Protein AF-A0A371G938-F1 (afdb_monomer)

Foldseek 3Di:
DVVVVVVVVVVVVVVVVVVVVVVVVVVVVVVVVVVVVVVVVCVVVQQDWDWDWDWDCDPVVNDIDIDTDGTWGWDDADPQQWTWTADPVPRDIDIDHGD

Structure (mmCIF, N/CA/C/O backbone):
data_AF-A0A371G938-F1
#
_entry.id   AF-A0A371G938-F1
#
loop_
_atom_site.group_PDB
_atom_site.id
_atom_site.type_symbol
_atom_site.label_atom_id
_atom_site.label_alt_id
_atom_site.label_comp_id
_atom_site.label_asym_id
_atom_site.label_entity_id
_atom_site.label_seq_id
_atom_site.pdbx_PDB_ins_code
_atom_site.Cartn_x
_atom_site.Cartn_y
_atom_site.Cartn_z
_atom_site.occupancy
_atom_site.B_iso_or_equiv
_atom_site.auth_seq_id
_atom_site.auth_comp_id
_atom_site.auth_asym_id
_atom_site.auth_atom_id
_atom_site.pdbx_PDB_model_num
ATOM 1 N N . MET A 1 1 ? 32.815 3.744 -50.415 1.00 61.53 1 MET A N 1
ATOM 2 C CA . MET A 1 1 ? 33.470 4.072 -49.126 1.00 61.53 1 MET A CA 1
ATOM 3 C C . MET A 1 1 ? 32.571 4.869 -48.169 1.00 61.53 1 MET A C 1
ATOM 5 O O . MET A 1 1 ? 32.437 4.443 -47.034 1.00 61.53 1 MET A O 1
ATOM 9 N N . VAL A 1 2 ? 31.885 5.945 -48.590 1.00 66.56 2 VAL A N 1
ATOM 10 C CA . VAL A 1 2 ? 31.009 6.762 -47.702 1.00 66.56 2 VAL A CA 1
ATOM 11 C C . VAL A 1 2 ? 29.762 6.010 -47.189 1.00 66.56 2 VAL A C 1
ATOM 13 O O . VAL A 1 2 ? 29.388 6.138 -46.025 1.00 66.56 2 VAL A O 1
ATOM 16 N N . TYR A 1 3 ? 29.148 5.167 -48.025 1.00 68.50 3 TYR A N 1
ATOM 17 C CA . TYR A 1 3 ? 27.940 4.409 -47.663 1.00 68.50 3 TYR A CA 1
ATOM 18 C C . TYR A 1 3 ? 28.160 3.365 -46.553 1.00 68.50 3 TYR A C 1
ATOM 20 O O . TYR A 1 3 ? 27.272 3.154 -45.726 1.00 68.50 3 TYR A O 1
ATOM 28 N N . ASP A 1 4 ? 29.345 2.751 -46.480 1.00 80.12 4 ASP A N 1
ATOM 29 C CA . ASP A 1 4 ? 29.678 1.793 -45.415 1.00 80.12 4 ASP A CA 1
ATOM 30 C C . ASP A 1 4 ? 29.889 2.474 -44.061 1.00 80.12 4 ASP A C 1
ATOM 32 O O . ASP A 1 4 ? 29.534 1.911 -43.024 1.00 80.12 4 ASP A O 1
ATOM 36 N N . GLN A 1 5 ? 30.414 3.700 -44.061 1.00 86.88 5 GLN A N 1
ATOM 37 C CA . GLN A 1 5 ? 30.594 4.487 -42.844 1.00 86.88 5 GLN A CA 1
ATOM 38 C C . GLN A 1 5 ? 29.238 4.888 -42.242 1.00 86.88 5 GLN A C 1
ATOM 40 O O . GLN A 1 5 ? 28.972 4.602 -41.074 1.00 86.88 5 GLN A O 1
ATOM 45 N N . ALA A 1 6 ? 28.327 5.414 -43.069 1.00 86.44 6 ALA A N 1
ATOM 46 C CA . ALA A 1 6 ? 26.967 5.757 -42.646 1.00 86.44 6 ALA A CA 1
ATOM 47 C C . ALA A 1 6 ? 26.182 4.534 -42.124 1.00 86.44 6 ALA A C 1
ATOM 49 O O . ALA A 1 6 ? 25.392 4.636 -41.181 1.00 86.44 6 ALA A O 1
ATOM 50 N N . ARG A 1 7 ? 26.413 3.344 -42.700 1.00 88.81 7 ARG A N 1
ATOM 51 C CA . ARG A 1 7 ? 25.806 2.086 -42.235 1.00 88.81 7 ARG A CA 1
ATOM 52 C C . ARG A 1 7 ? 26.303 1.681 -40.845 1.00 88.81 7 ARG A C 1
ATOM 54 O O . ARG A 1 7 ? 25.497 1.260 -40.012 1.00 88.81 7 ARG A O 1
ATOM 61 N N . LYS A 1 8 ? 27.609 1.809 -40.586 1.00 91.88 8 LYS A N 1
ATOM 62 C CA . LYS A 1 8 ? 28.213 1.510 -39.277 1.00 91.88 8 LYS A CA 1
ATOM 63 C C . LYS A 1 8 ? 27.725 2.474 -38.196 1.00 91.88 8 LYS A C 1
ATOM 65 O O . LYS A 1 8 ? 27.374 2.026 -37.107 1.00 91.88 8 LYS A O 1
ATOM 70 N N . GLU A 1 9 ? 27.622 3.762 -38.512 1.00 91.88 9 GLU A N 1
ATOM 71 C CA . GLU A 1 9 ? 27.110 4.780 -37.585 1.00 91.88 9 GLU A CA 1
ATOM 72 C C . GLU A 1 9 ? 25.648 4.536 -37.204 1.00 91.88 9 GLU A C 1
ATOM 74 O O . GLU A 1 9 ? 25.321 4.537 -36.016 1.00 91.88 9 GLU A O 1
ATOM 79 N N . ARG A 1 10 ? 24.781 4.211 -38.175 1.00 92.19 10 ARG A N 1
ATOM 80 C CA . ARG A 1 10 ? 23.388 3.820 -37.892 1.00 92.19 10 ARG A CA 1
ATOM 81 C C . ARG A 1 10 ? 23.309 2.593 -36.985 1.00 92.19 10 ARG A C 1
ATOM 83 O O . ARG A 1 10 ? 22.524 2.582 -36.042 1.00 92.19 10 ARG A O 1
ATOM 90 N N . LYS A 1 11 ? 24.141 1.574 -37.226 1.00 94.00 11 LYS A N 1
ATOM 91 C CA . LYS A 1 11 ? 24.187 0.373 -36.375 1.00 94.00 11 LYS A CA 1
ATOM 92 C C . LYS A 1 11 ? 24.604 0.712 -34.939 1.00 94.00 11 LYS A C 1
ATOM 94 O O . LYS A 1 11 ? 24.005 0.206 -33.994 1.00 94.00 11 LYS A O 1
ATOM 99 N N . LEU A 1 12 ? 25.585 1.598 -34.770 1.00 95.12 12 LEU A N 1
ATOM 100 C CA . LEU A 1 12 ? 26.025 2.062 -33.454 1.00 95.12 12 LEU A CA 1
ATOM 101 C C . LEU A 1 12 ? 24.927 2.852 -32.726 1.00 95.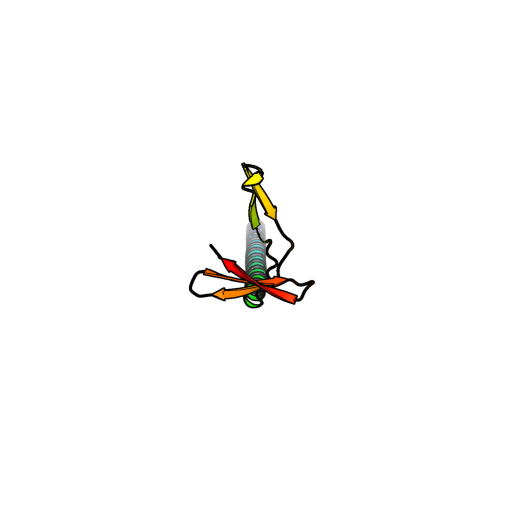12 12 LEU A C 1
ATOM 103 O O . LEU A 1 12 ? 24.716 2.657 -31.531 1.00 95.12 12 LEU A O 1
ATOM 107 N N . GLN A 1 13 ? 24.212 3.726 -33.436 1.00 95.06 13 GLN A N 1
ATOM 108 C CA . GLN A 1 13 ? 23.086 4.477 -32.875 1.00 95.06 13 GLN A CA 1
ATOM 109 C C . GLN A 1 13 ? 21.958 3.550 -32.407 1.00 95.06 13 GLN A C 1
ATOM 111 O O . GLN A 1 13 ? 21.439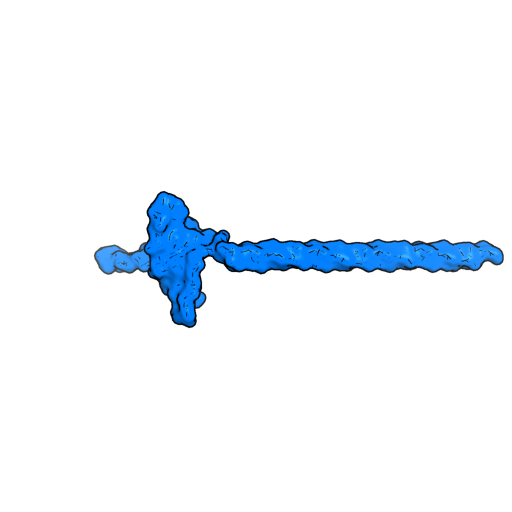 3.737 -31.309 1.00 95.06 13 GLN A O 1
ATOM 116 N N . LEU A 1 14 ? 21.622 2.521 -33.193 1.00 96.06 14 LEU A N 1
ATOM 117 C CA . LEU A 1 14 ? 20.612 1.529 -32.816 1.00 96.06 14 LEU A CA 1
ATOM 118 C C . LEU A 1 14 ? 20.998 0.774 -31.540 1.00 96.06 14 LEU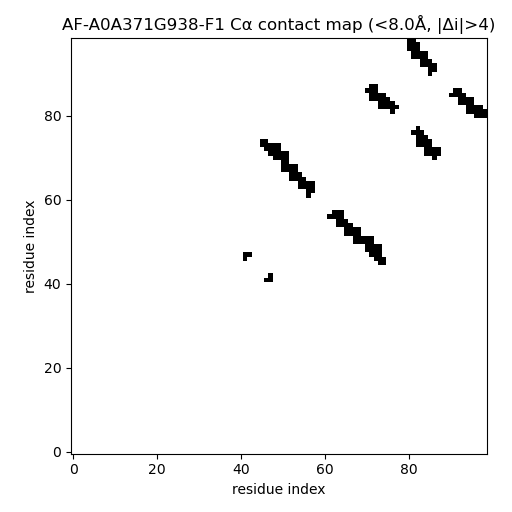 A C 1
ATOM 120 O O . LEU A 1 14 ? 20.177 0.670 -30.632 1.00 96.06 14 LEU A O 1
ATOM 124 N N . HIS A 1 15 ? 22.254 0.331 -31.423 1.00 96.44 15 HIS A N 1
ATOM 125 C CA . HIS A 1 15 ? 22.732 -0.318 -30.199 1.00 96.44 15 HIS A CA 1
ATOM 126 C C . HIS A 1 15 ? 22.649 0.605 -28.977 1.00 96.44 15 HIS A C 1
ATOM 128 O O . HIS A 1 15 ? 22.173 0.183 -27.925 1.00 96.44 15 HIS A O 1
ATOM 134 N N . LYS A 1 16 ? 23.018 1.885 -29.119 1.00 95.69 16 LYS A N 1
ATOM 135 C CA . LYS A 1 16 ? 22.873 2.866 -28.030 1.00 95.69 16 LYS A CA 1
ATOM 136 C C . LYS A 1 16 ? 21.415 3.022 -27.587 1.00 95.69 16 LYS A C 1
ATOM 138 O O . LYS A 1 16 ? 21.144 3.089 -26.390 1.00 95.69 16 LYS A O 1
ATOM 143 N N . LEU A 1 17 ? 20.466 3.067 -28.525 1.00 96.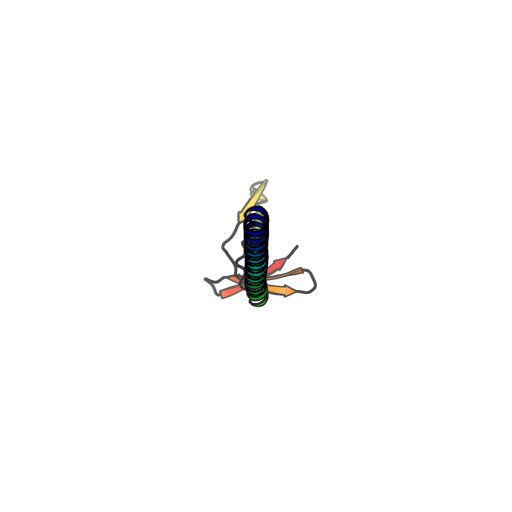94 17 LEU A N 1
ATOM 144 C CA . LEU A 1 17 ? 19.036 3.151 -28.199 1.00 96.94 17 LEU A CA 1
ATOM 145 C C . LEU A 1 17 ? 18.540 1.898 -27.467 1.00 96.94 17 LEU A C 1
ATOM 147 O O . LEU A 1 17 ? 17.770 2.001 -26.510 1.00 96.94 17 LEU A O 1
ATOM 151 N N . GLU A 1 18 ? 18.998 0.722 -27.888 1.00 96.44 18 GLU A N 1
ATOM 152 C CA . GLU A 1 18 ? 18.644 -0.548 -27.259 1.00 96.44 18 GLU A CA 1
ATOM 153 C C . GLU A 1 18 ? 19.178 -0.646 -25.822 1.00 96.44 18 GLU A C 1
ATOM 155 O O . GLU A 1 18 ? 18.439 -1.023 -24.908 1.00 96.44 18 GLU A O 1
ATOM 160 N N . GLU A 1 19 ? 20.414 -0.199 -25.587 1.00 96.62 19 GLU A N 1
ATOM 161 C CA . GLU A 1 19 ? 20.994 -0.103 -24.244 1.00 96.62 19 GLU A CA 1
ATOM 162 C C . GLU A 1 19 ? 20.207 0.851 -23.339 1.00 96.62 19 GLU A C 1
ATOM 164 O O . GLU A 1 19 ? 19.894 0.505 -22.195 1.00 96.62 19 GLU A O 1
ATOM 169 N N . LEU A 1 20 ? 19.839 2.034 -23.846 1.00 96.94 20 LEU A N 1
ATOM 170 C CA . LEU A 1 20 ? 19.024 2.999 -23.103 1.00 96.94 20 LEU A CA 1
ATOM 171 C C . LEU A 1 20 ? 17.663 2.405 -22.727 1.00 96.94 20 LEU A C 1
ATOM 173 O O . LEU A 1 20 ? 17.230 2.526 -21.576 1.00 96.94 20 LEU A O 1
ATOM 177 N N . ARG A 1 21 ? 17.017 1.705 -23.666 1.00 97.25 21 ARG A N 1
ATOM 178 C CA . ARG A 1 21 ? 15.739 1.024 -23.433 1.00 97.25 21 ARG A CA 1
ATOM 179 C C . ARG A 1 21 ? 15.873 -0.063 -22.367 1.00 97.25 21 ARG A C 1
ATOM 181 O O . ARG A 1 21 ? 15.068 -0.113 -21.434 1.00 97.25 21 ARG A O 1
ATOM 188 N N . LEU A 1 22 ? 16.902 -0.905 -22.461 1.00 97.56 22 LEU A N 1
ATOM 189 C CA . LEU A 1 22 ? 17.145 -1.968 -21.487 1.00 97.56 22 LEU A CA 1
ATOM 190 C C . LEU A 1 22 ? 17.427 -1.395 -20.093 1.00 97.56 22 LEU A C 1
ATOM 192 O O . LEU A 1 22 ? 16.905 -1.902 -19.095 1.00 97.56 22 LEU A O 1
ATOM 196 N N . LYS A 1 23 ? 18.210 -0.313 -20.018 1.00 97.62 23 LYS A N 1
ATOM 197 C CA . LYS A 1 23 ? 18.500 0.398 -18.769 1.00 97.62 23 LYS A CA 1
ATOM 198 C C . LYS A 1 23 ? 17.227 0.972 -18.147 1.00 97.62 23 LYS A C 1
ATOM 200 O O . LYS A 1 23 ? 17.006 0.783 -16.952 1.00 97.62 23 LYS A O 1
ATOM 205 N N . ALA A 1 24 ? 16.361 1.597 -18.945 1.00 97.75 24 ALA A N 1
ATOM 206 C CA . ALA A 1 24 ? 15.080 2.125 -18.477 1.00 97.75 24 ALA A CA 1
ATOM 207 C C . ALA A 1 24 ? 14.175 1.021 -17.902 1.00 97.75 24 ALA A C 1
ATOM 209 O O . ALA A 1 24 ? 13.650 1.170 -16.796 1.00 97.75 24 ALA A O 1
ATOM 210 N N . TYR A 1 25 ? 14.045 -0.121 -18.588 1.00 97.38 25 TYR A N 1
ATOM 211 C CA . TYR A 1 25 ? 13.249 -1.242 -18.077 1.00 97.38 25 TYR A CA 1
ATOM 212 C C . TYR A 1 25 ? 13.829 -1.854 -16.802 1.00 97.38 25 TYR A C 1
ATOM 214 O O . TYR A 1 25 ? 13.074 -2.124 -15.866 1.00 97.38 25 TYR A O 1
ATOM 222 N N . LYS A 1 26 ? 15.155 -2.039 -16.728 1.00 97.62 26 LYS A N 1
ATOM 223 C CA . LYS A 1 26 ? 15.821 -2.509 -15.503 1.00 97.62 26 LYS A CA 1
ATOM 224 C C . LYS A 1 26 ? 15.549 -1.557 -14.339 1.00 97.62 26 LYS A C 1
ATOM 226 O O . LYS A 1 26 ? 15.105 -2.008 -13.287 1.00 97.62 26 LYS A O 1
ATOM 231 N N . ASN A 1 27 ? 15.716 -0.251 -14.547 1.00 96.75 27 ASN A N 1
ATOM 232 C CA . ASN A 1 27 ? 15.450 0.761 -13.524 1.00 96.75 27 ASN A CA 1
ATOM 233 C C . ASN A 1 27 ? 13.983 0.749 -13.068 1.00 96.75 27 ASN A C 1
ATOM 235 O O . ASN A 1 27 ? 13.717 0.747 -11.868 1.00 96.75 27 ASN A O 1
ATOM 239 N N . SER A 1 28 ? 13.033 0.667 -14.006 1.00 97.31 28 SER A N 1
ATOM 240 C CA . SER A 1 28 ? 11.603 0.568 -13.689 1.00 97.31 28 SER A CA 1
ATOM 241 C C . SER A 1 28 ? 11.283 -0.688 -12.872 1.00 97.31 28 SER A C 1
ATOM 243 O O . SER A 1 28 ? 10.570 -0.614 -11.872 1.00 97.31 28 SER A O 1
ATOM 245 N N . ARG A 1 29 ? 11.852 -1.841 -13.249 1.00 97.62 29 ARG A N 1
ATOM 246 C CA . ARG A 1 29 ? 11.669 -3.104 -12.522 1.00 97.62 29 ARG A CA 1
ATOM 247 C C . ARG A 1 29 ? 12.220 -3.019 -11.099 1.00 97.62 29 ARG A C 1
ATOM 249 O O . ARG A 1 29 ? 11.529 -3.430 -10.170 1.00 97.62 29 ARG A O 1
ATOM 256 N N . ILE A 1 30 ? 13.414 -2.449 -10.924 1.00 97.50 30 ILE A N 1
ATOM 257 C CA . ILE A 1 30 ? 14.026 -2.246 -9.603 1.00 97.50 30 ILE A CA 1
ATOM 258 C C . ILE A 1 30 ? 13.155 -1.322 -8.748 1.00 97.50 30 ILE A C 1
ATOM 260 O O . ILE A 1 30 ? 12.899 -1.630 -7.587 1.00 97.50 30 ILE A O 1
ATOM 264 N N . TYR A 1 31 ? 12.666 -0.215 -9.312 1.00 97.25 31 TYR A N 1
ATOM 265 C CA . TYR A 1 31 ? 11.785 0.705 -8.596 1.00 97.25 31 TYR A CA 1
ATOM 266 C C . TYR A 1 31 ? 10.505 0.007 -8.122 1.00 97.25 31 TYR A C 1
ATOM 268 O O . TYR A 1 31 ? 10.188 0.046 -6.934 1.00 97.25 31 TYR A O 1
ATOM 276 N N . LYS A 1 32 ? 9.817 -0.711 -9.020 1.00 97.31 32 LYS A N 1
ATOM 277 C CA . LYS A 1 32 ? 8.604 -1.470 -8.678 1.00 97.31 32 LYS A CA 1
ATOM 278 C C . LYS A 1 32 ? 8.865 -2.504 -7.586 1.00 97.31 32 LYS A C 1
ATOM 280 O O . LYS A 1 32 ? 8.059 -2.641 -6.673 1.00 97.31 32 LYS A O 1
ATOM 285 N N . GLN A 1 33 ? 9.997 -3.202 -7.654 1.00 97.50 33 GLN A N 1
ATOM 286 C CA . GLN A 1 33 ? 10.376 -4.179 -6.638 1.00 97.50 33 GLN A CA 1
ATOM 287 C C . GLN A 1 33 ? 10.615 -3.522 -5.273 1.00 97.50 33 GLN A C 1
ATOM 289 O O . GLN A 1 33 ? 10.122 -4.036 -4.274 1.00 97.50 33 GLN A O 1
ATOM 294 N N . LYS A 1 34 ? 11.307 -2.376 -5.223 1.00 96.75 34 LYS A N 1
ATOM 295 C CA . LYS A 1 34 ? 11.530 -1.626 -3.976 1.00 96.75 34 LYS A CA 1
ATOM 296 C C . LYS A 1 34 ? 10.225 -1.125 -3.361 1.00 96.75 34 LYS A C 1
ATOM 298 O O . LYS A 1 34 ? 10.028 -1.272 -2.160 1.00 96.75 34 LYS A O 1
ATOM 303 N N . VAL A 1 35 ? 9.327 -0.571 -4.177 1.00 95.50 35 VAL A N 1
ATOM 304 C CA . VAL A 1 35 ? 8.012 -0.103 -3.709 1.00 95.50 35 VAL A CA 1
ATOM 305 C C . VAL A 1 35 ? 7.182 -1.270 -3.182 1.00 95.50 35 VAL A C 1
ATOM 307 O O . VAL A 1 35 ? 6.599 -1.156 -2.109 1.00 95.50 35 VAL A O 1
ATOM 310 N N . LYS A 1 36 ? 7.185 -2.411 -3.884 1.00 95.25 36 LYS A N 1
ATOM 311 C CA . LYS A 1 36 ? 6.508 -3.622 -3.413 1.00 95.25 36 LYS A CA 1
ATOM 312 C C . LYS A 1 36 ? 7.071 -4.092 -2.071 1.00 95.25 36 LYS A C 1
ATOM 314 O O . LYS A 1 36 ? 6.304 -4.312 -1.150 1.00 95.25 36 LYS A O 1
ATOM 319 N N . GLN A 1 37 ? 8.396 -4.173 -1.936 1.00 93.94 37 GLN A N 1
ATOM 320 C CA . GLN A 1 37 ? 9.039 -4.554 -0.673 1.00 93.94 37 GLN A CA 1
ATOM 321 C C . GLN A 1 37 ? 8.678 -3.605 0.472 1.00 93.94 37 GLN A C 1
ATOM 323 O O . GLN A 1 37 ? 8.395 -4.062 1.572 1.00 93.94 37 GLN A O 1
ATOM 328 N N . PHE A 1 38 ? 8.660 -2.295 0.221 1.00 89.31 38 PHE A N 1
ATOM 329 C CA . PHE A 1 38 ? 8.243 -1.310 1.217 1.00 89.31 38 PHE A CA 1
ATOM 330 C C . PHE A 1 38 ? 6.776 -1.491 1.625 1.00 89.31 38 PHE A C 1
ATOM 332 O O . PHE A 1 38 ? 6.469 -1.475 2.813 1.00 89.31 38 PHE A O 1
ATOM 339 N N . HIS A 1 39 ? 5.883 -1.701 0.656 1.00 86.44 39 HIS A N 1
ATOM 340 C CA . HIS A 1 39 ? 4.464 -1.928 0.911 1.00 86.44 39 HIS A CA 1
ATOM 341 C C . HIS A 1 39 ? 4.217 -3.226 1.689 1.00 86.44 39 HIS A C 1
ATOM 343 O O . HIS A 1 39 ? 3.556 -3.197 2.724 1.00 86.44 39 HIS A O 1
ATOM 349 N N . ASP A 1 40 ? 4.813 -4.337 1.251 1.00 85.50 40 ASP A N 1
ATOM 350 C CA . ASP A 1 40 ? 4.716 -5.634 1.926 1.00 85.50 40 ASP A CA 1
ATOM 351 C C . ASP A 1 40 ? 5.279 -5.543 3.356 1.00 85.50 40 ASP A C 1
ATOM 353 O O . ASP A 1 40 ? 4.703 -6.089 4.294 1.00 85.50 40 ASP A O 1
ATOM 357 N N . HIS A 1 41 ? 6.362 -4.785 3.561 1.00 82.50 41 HIS A N 1
ATOM 358 C CA . HIS A 1 41 ? 6.920 -4.536 4.891 1.00 82.50 41 HIS A CA 1
ATOM 359 C C . HIS A 1 41 ? 5.990 -3.708 5.785 1.00 82.50 41 HIS A C 1
ATOM 361 O O . HIS A 1 41 ? 5.871 -4.000 6.972 1.00 82.50 41 HIS A O 1
ATOM 367 N N . GLN A 1 42 ? 5.294 -2.707 5.238 1.00 74.56 42 GLN A N 1
ATOM 368 C CA . GLN A 1 42 ? 4.261 -1.981 5.986 1.00 74.56 42 GLN A CA 1
ATOM 369 C C . GLN A 1 42 ? 3.064 -2.873 6.333 1.00 74.56 42 GLN A C 1
ATOM 371 O O . GLN A 1 42 ? 2.564 -2.794 7.454 1.00 74.56 42 GLN A O 1
ATOM 376 N N . ILE A 1 43 ? 2.657 -3.769 5.425 1.00 71.50 43 ILE A N 1
ATOM 377 C CA . ILE A 1 43 ? 1.629 -4.779 5.708 1.00 71.50 43 ILE A CA 1
ATOM 378 C C . ILE A 1 43 ? 2.063 -5.677 6.869 1.00 71.50 43 ILE A C 1
ATOM 380 O O . ILE A 1 43 ? 1.294 -5.882 7.808 1.00 71.50 43 ILE A O 1
ATOM 384 N N . LEU A 1 44 ? 3.305 -6.171 6.842 1.00 65.25 44 LEU A N 1
ATOM 385 C CA . LEU A 1 44 ? 3.853 -7.027 7.898 1.00 65.25 44 LEU A CA 1
ATOM 386 C C . LEU A 1 44 ? 3.966 -6.310 9.247 1.00 65.25 44 LEU A C 1
ATOM 388 O O . LEU A 1 44 ? 3.752 -6.936 10.284 1.00 65.25 44 LEU A O 1
ATOM 392 N N . ARG A 1 45 ? 4.259 -5.004 9.249 1.00 63.81 45 ARG A N 1
ATOM 393 C CA . ARG A 1 45 ? 4.269 -4.192 10.475 1.00 63.81 45 ARG A CA 1
ATOM 394 C C . ARG A 1 45 ? 2.877 -3.975 11.067 1.00 63.81 45 ARG A C 1
ATOM 396 O O . ARG A 1 45 ? 2.795 -3.632 12.239 1.00 63.81 45 ARG A O 1
ATOM 403 N N . LYS A 1 46 ? 1.801 -4.190 10.294 1.00 65.94 46 LYS A N 1
ATOM 404 C CA . LYS A 1 46 ? 0.403 -3.923 10.684 1.00 65.94 46 LYS A CA 1
ATOM 405 C C . LYS A 1 46 ? 0.160 -2.492 11.191 1.00 65.94 46 LYS A C 1
ATOM 407 O O . LYS A 1 46 ? -0.861 -2.228 11.811 1.00 65.94 46 LYS A O 1
ATOM 412 N N . GLU A 1 47 ? 1.044 -1.541 10.896 1.00 66.44 47 GLU A N 1
ATOM 413 C CA . GLU A 1 47 ? 0.947 -0.144 11.347 1.00 66.44 47 GLU A CA 1
ATOM 414 C C . GLU A 1 47 ? -0.040 0.659 10.478 1.00 66.44 47 GLU A C 1
ATOM 416 O O . GLU A 1 47 ? 0.267 1.737 9.968 1.00 66.44 47 GLU A O 1
ATOM 421 N N . PHE A 1 48 ? -1.243 0.123 10.269 1.00 74.38 48 PHE A N 1
ATOM 422 C CA . PHE A 1 48 ? -2.295 0.826 9.548 1.00 74.38 48 PHE A CA 1
ATOM 423 C C . PHE A 1 48 ? -3.095 1.683 10.512 1.00 74.38 48 PHE A C 1
ATOM 425 O O . PHE A 1 48 ? -3.638 1.186 11.500 1.00 74.38 48 PHE A O 1
ATOM 432 N N . LYS A 1 49 ? -3.199 2.970 10.182 1.00 81.94 49 LYS A N 1
ATOM 433 C CA . LYS A 1 49 ? -4.161 3.869 10.810 1.00 81.94 49 LYS A CA 1
ATOM 434 C C . LYS A 1 49 ? -5.492 3.745 10.079 1.00 81.94 49 LYS A C 1
ATOM 436 O O . LYS A 1 49 ? -5.562 4.007 8.880 1.00 81.94 49 LYS A O 1
ATOM 441 N N . VAL A 1 50 ? -6.532 3.338 10.795 1.00 82.50 50 VAL A N 1
ATOM 442 C CA . VAL A 1 50 ? -7.889 3.141 10.275 1.00 82.50 50 VAL A CA 1
ATOM 443 C C . VAL A 1 50 ? -8.867 4.050 11.010 1.00 82.50 50 VAL A C 1
ATOM 445 O O . VAL A 1 50 ? -8.721 4.286 12.205 1.00 82.50 50 VAL A O 1
ATOM 448 N N . LEU A 1 51 ? -9.862 4.579 10.301 1.00 86.94 51 LEU A N 1
ATOM 449 C CA . LEU A 1 51 ? -10.946 5.353 10.907 1.00 86.94 51 LEU A CA 1
ATOM 450 C C . LEU A 1 51 ? -12.100 4.410 11.238 1.00 86.94 51 LEU A C 1
ATOM 452 O O . LEU A 1 51 ? -12.503 3.606 10.396 1.00 86.94 51 LEU A O 1
ATOM 456 N N . LEU A 1 52 ? -12.649 4.520 12.446 1.00 85.19 52 LEU A N 1
ATOM 457 C CA . LEU A 1 52 ? -13.812 3.733 12.846 1.00 85.19 52 LEU A CA 1
ATOM 458 C C . LEU A 1 52 ? -15.097 4.456 12.439 1.00 85.19 52 LEU A C 1
ATOM 460 O O . LEU A 1 52 ? -15.312 5.613 12.799 1.00 85.19 52 LEU A O 1
ATOM 464 N N . PHE A 1 53 ? -15.971 3.769 11.708 1.00 86.19 53 PHE A N 1
ATOM 465 C CA . PHE A 1 53 ? -17.313 4.270 11.438 1.00 86.19 53 PHE A CA 1
ATOM 466 C C . PHE A 1 53 ? -18.236 3.937 12.610 1.00 86.19 53 PHE A C 1
ATOM 468 O O . PHE A 1 53 ? -18.528 2.770 12.865 1.00 86.19 53 PHE A O 1
ATOM 475 N N . ASN A 1 54 ? -18.720 4.961 13.309 1.00 84.25 54 ASN A N 1
ATOM 476 C CA . ASN A 1 54 ? -19.674 4.812 14.397 1.00 84.25 54 ASN A CA 1
ATOM 477 C C . ASN A 1 54 ? -21.059 5.309 13.961 1.00 84.25 54 ASN A C 1
ATOM 479 O O . ASN A 1 54 ? -21.271 6.503 13.728 1.00 84.25 54 ASN A O 1
ATOM 483 N N . SER A 1 55 ? -22.016 4.387 13.857 1.00 84.06 55 SER A N 1
ATOM 484 C CA . SER A 1 55 ? -23.422 4.696 13.606 1.00 84.06 55 SER A CA 1
ATOM 485 C C . SER A 1 55 ? -24.244 4.492 14.875 1.00 84.06 55 SER A C 1
ATOM 487 O O . SER A 1 55 ? -24.496 3.361 15.286 1.00 84.06 55 SER A O 1
ATOM 489 N N . ILE A 1 56 ? -24.713 5.589 15.469 1.00 81.62 56 ILE A N 1
ATOM 490 C CA . ILE A 1 56 ? -25.562 5.559 16.662 1.00 81.62 56 ILE A CA 1
ATOM 491 C C . ILE A 1 56 ? -27.002 5.854 16.250 1.00 81.62 56 ILE A C 1
ATOM 493 O O . ILE A 1 56 ? -27.304 6.934 15.731 1.00 81.62 56 ILE A O 1
ATOM 497 N N . LEU A 1 57 ? -27.910 4.914 16.515 1.00 83.56 57 LEU A N 1
ATOM 498 C CA . LEU A 1 57 ? -29.344 5.126 16.349 1.00 83.56 57 LEU A CA 1
ATOM 499 C C . LEU A 1 57 ? -29.907 5.819 17.594 1.00 83.56 57 LEU A C 1
ATOM 501 O O . LEU A 1 57 ? -29.907 5.258 18.688 1.00 83.56 57 LEU A O 1
ATOM 505 N N . LYS A 1 58 ? -30.414 7.044 17.434 1.00 83.12 58 LYS A N 1
ATOM 506 C CA . LYS A 1 58 ? -31.112 7.750 18.512 1.00 83.12 58 LYS A CA 1
ATOM 507 C C . LYS A 1 58 ? -32.614 7.523 18.368 1.00 83.12 58 LYS A C 1
ATOM 509 O O . LYS A 1 58 ? -33.266 8.245 17.617 1.00 83.12 58 LYS A O 1
ATOM 514 N N . PHE A 1 59 ? -33.159 6.560 19.115 1.00 76.25 59 PHE A N 1
ATOM 515 C CA . PHE A 1 59 ? -34.598 6.244 19.120 1.00 76.25 59 PHE A CA 1
ATOM 516 C C . PHE A 1 59 ? -35.471 7.463 19.435 1.00 76.25 59 PHE A C 1
ATOM 518 O O . PHE A 1 59 ? -36.480 7.685 18.778 1.00 76.25 59 PHE A O 1
ATOM 525 N N . ILE A 1 60 ? -35.024 8.308 20.367 1.00 77.25 60 ILE A N 1
ATOM 526 C CA . ILE A 1 60 ? -35.735 9.530 20.774 1.00 77.25 60 ILE A CA 1
ATOM 527 C C . ILE A 1 60 ? -35.809 10.560 19.631 1.00 77.25 60 ILE A C 1
ATOM 529 O O . ILE A 1 60 ? -36.749 11.340 19.563 1.00 77.25 60 ILE A O 1
ATOM 533 N N . ALA A 1 61 ? -34.834 10.564 18.717 1.00 72.69 61 ALA A N 1
ATOM 534 C CA . ALA A 1 61 ? -34.747 11.538 17.629 1.00 72.69 61 ALA A CA 1
ATOM 535 C C . ALA A 1 61 ? -35.194 10.981 16.265 1.00 72.69 61 ALA A C 1
ATOM 537 O O . ALA A 1 61 ? -35.092 11.703 15.276 1.00 72.69 61 ALA A O 1
ATOM 538 N N . VAL A 1 62 ? -35.601 9.703 16.192 1.00 83.44 62 VAL A N 1
ATOM 539 C CA . VAL A 1 62 ? -35.879 8.957 14.942 1.00 83.44 62 VAL A CA 1
ATOM 540 C C . VAL A 1 62 ? -34.801 9.219 13.873 1.00 83.44 62 VAL A C 1
ATOM 542 O O . VAL A 1 62 ? -35.072 9.372 12.686 1.00 83.44 62 VAL A O 1
ATOM 545 N N . LYS A 1 63 ? -33.540 9.350 14.300 1.00 85.50 63 LYS A N 1
ATOM 546 C CA . LYS A 1 63 ? -32.442 9.763 13.424 1.00 85.50 63 LYS A CA 1
ATOM 547 C C . LYS A 1 63 ? -31.213 8.914 13.678 1.00 85.50 63 LYS A C 1
ATOM 549 O O . LYS A 1 63 ? -30.783 8.726 14.818 1.00 85.50 63 LYS A O 1
ATOM 554 N N . LEU A 1 64 ? -30.628 8.444 12.584 1.00 86.62 64 LEU A N 1
ATOM 555 C CA . LEU A 1 64 ? -29.314 7.829 12.589 1.00 86.62 64 LEU A CA 1
ATOM 556 C C . LEU A 1 64 ? -28.250 8.932 12.616 1.00 86.62 64 LEU A C 1
ATOM 558 O O . LEU A 1 64 ? -28.258 9.846 11.788 1.00 86.62 64 LEU A O 1
ATOM 562 N N . CYS A 1 65 ? -27.334 8.859 13.575 1.00 82.62 65 CYS A N 1
ATOM 563 C CA . CYS A 1 65 ? -26.160 9.718 13.627 1.00 82.62 65 CYS A CA 1
ATOM 564 C C . CYS A 1 65 ? -24.926 8.887 13.280 1.00 82.62 65 CYS A C 1
ATOM 566 O O . CYS A 1 65 ? -24.446 8.122 14.112 1.00 82.62 65 CYS A O 1
ATOM 568 N N . SER A 1 66 ? -24.410 9.055 12.065 1.00 88.31 66 SER A N 1
ATOM 569 C CA . SER A 1 66 ? -23.141 8.472 11.628 1.00 88.31 66 SER A CA 1
ATOM 570 C C . SER A 1 66 ? -21.988 9.450 11.834 1.00 88.31 66 SER A C 1
ATOM 572 O O . SER A 1 66 ? -22.103 10.626 11.473 1.00 88.31 66 SER A O 1
ATOM 574 N N . ARG A 1 67 ? -20.874 8.972 12.388 1.00 86.56 67 ARG A N 1
ATOM 575 C CA . ARG A 1 67 ? -19.631 9.731 12.559 1.00 86.56 67 ARG A CA 1
ATOM 576 C C . ARG A 1 67 ? -18.436 8.842 12.239 1.00 86.56 67 ARG A C 1
ATOM 578 O O . ARG A 1 67 ? -18.444 7.660 12.557 1.00 86.56 67 ARG A O 1
ATOM 585 N N . TRP A 1 68 ? -17.414 9.432 11.633 1.00 88.12 68 TRP A N 1
ATOM 586 C CA . TRP A 1 68 ? -16.089 8.827 11.578 1.00 88.12 68 TRP A CA 1
ATOM 587 C C . TRP A 1 68 ? -15.333 9.259 12.826 1.00 88.12 68 TRP A C 1
ATOM 589 O O . TRP A 1 68 ? -15.249 10.453 13.116 1.00 88.12 68 TRP A O 1
ATOM 599 N N . GLU A 1 69 ? -14.858 8.287 13.589 1.00 84.19 69 GLU A N 1
ATOM 600 C CA . GLU A 1 69 ? -14.044 8.523 14.773 1.00 84.19 69 GLU A CA 1
ATOM 601 C C . GLU A 1 69 ? -12.560 8.577 14.413 1.00 84.19 69 GLU A C 1
ATOM 603 O O . GLU A 1 69 ? -12.168 8.348 13.268 1.00 84.19 69 GLU A O 1
ATOM 608 N N . ASN A 1 70 ? -11.752 8.940 15.407 1.00 83.12 70 ASN A N 1
ATOM 609 C CA . ASN A 1 70 ? -10.321 9.191 15.293 1.00 83.12 70 ASN A CA 1
ATOM 610 C C . ASN A 1 70 ? -9.543 8.040 14.617 1.00 83.12 70 ASN A C 1
ATOM 612 O O . ASN A 1 70 ? -10.040 6.920 14.510 1.00 83.12 70 ASN A O 1
ATOM 616 N N . PRO A 1 71 ? -8.300 8.286 14.168 1.00 85.94 71 PRO A N 1
ATOM 617 C CA . PRO A 1 71 ? -7.450 7.232 13.629 1.00 85.94 71 PRO A CA 1
ATOM 618 C C . PRO A 1 71 ? -7.041 6.246 14.731 1.00 85.94 71 PRO A C 1
ATOM 620 O O . PRO A 1 71 ? -6.462 6.647 15.738 1.00 85.94 71 PRO A O 1
ATOM 623 N N . PHE A 1 72 ? -7.286 4.959 14.505 1.00 87.00 72 PHE A N 1
ATOM 624 C CA . PHE A 1 72 ? -6.869 3.855 15.367 1.00 87.00 72 PHE A CA 1
ATOM 625 C C . PHE A 1 72 ? -5.800 3.010 14.680 1.00 87.00 72 PHE A C 1
ATOM 627 O O . PHE A 1 72 ? -5.798 2.875 13.459 1.00 87.00 72 PHE A O 1
ATOM 634 N N . VAL A 1 73 ? -4.913 2.400 15.458 1.00 87.06 73 VAL A N 1
ATOM 635 C CA . VAL A 1 73 ? -3.886 1.482 14.963 1.00 87.06 73 VAL A CA 1
ATOM 636 C C . VAL A 1 73 ? -4.434 0.064 14.919 1.00 87.06 73 VAL A C 1
ATOM 638 O O . VAL A 1 73 ? -4.952 -0.464 15.906 1.00 87.06 73 VAL A O 1
ATOM 641 N N . PHE A 1 74 ? -4.297 -0.568 13.763 1.00 82.81 74 PHE A N 1
ATOM 642 C CA . PHE A 1 74 ? -4.658 -1.959 13.558 1.00 82.81 74 PHE A CA 1
ATOM 643 C C . PHE A 1 74 ? -3.709 -2.898 14.328 1.00 82.81 74 PHE A C 1
ATOM 645 O O . PHE A 1 74 ? -2.497 -2.806 14.176 1.00 82.81 74 PHE A O 1
ATOM 652 N N . THR A 1 75 ? -4.231 -3.832 15.134 1.00 84.69 75 THR A N 1
ATOM 653 C CA . THR A 1 75 ? -3.389 -4.760 15.920 1.00 84.69 75 THR A CA 1
ATOM 6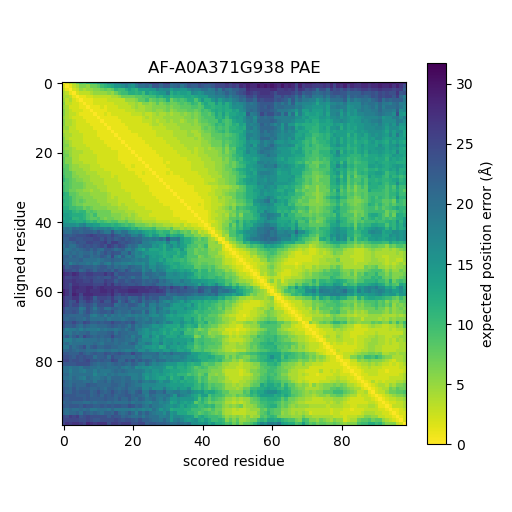54 C C . THR A 1 75 ? -3.510 -6.206 15.426 1.00 84.69 75 THR A C 1
ATOM 656 O O . THR A 1 75 ? -2.505 -6.815 15.048 1.00 84.69 75 THR A O 1
ATOM 659 N N . ASN A 1 76 ? -4.725 -6.766 15.353 1.00 83.25 76 ASN A N 1
ATOM 660 C CA . ASN A 1 76 ? -4.950 -8.162 14.951 1.00 83.25 76 ASN A CA 1
ATOM 661 C C . ASN A 1 76 ? -6.230 -8.360 14.127 1.00 83.25 76 ASN A C 1
ATOM 663 O O . ASN A 1 76 ? -7.218 -7.665 14.338 1.00 83.25 76 ASN A O 1
ATOM 667 N N . ILE A 1 77 ? -6.204 -9.338 13.210 1.00 82.19 77 ILE A N 1
ATOM 668 C CA . ILE A 1 77 ? -7.385 -9.877 12.511 1.00 82.19 77 ILE A CA 1
ATOM 669 C C . ILE A 1 77 ? -7.660 -11.259 13.106 1.00 82.19 77 ILE A C 1
ATOM 671 O O . ILE A 1 77 ? -6.745 -12.082 13.185 1.00 82.19 77 ILE A O 1
ATOM 675 N N . PHE A 1 78 ? -8.901 -11.526 13.493 1.00 84.75 78 PHE A N 1
ATOM 676 C CA . PHE A 1 78 ? -9.348 -12.843 13.933 1.00 84.75 78 PHE A CA 1
ATOM 677 C C . PHE A 1 78 ? -9.878 -13.671 12.748 1.00 84.75 78 PHE A C 1
ATOM 679 O O . PHE A 1 78 ? -10.363 -13.095 11.773 1.00 84.75 78 PHE A O 1
ATOM 686 N N . PRO A 1 79 ? -9.865 -15.019 12.825 1.00 82.56 79 PRO A N 1
ATOM 687 C CA . PRO A 1 79 ? -10.315 -15.899 11.736 1.00 82.56 79 PRO A CA 1
ATOM 688 C C . PRO A 1 79 ? -11.746 -15.630 11.240 1.00 82.56 79 PRO A C 1
ATOM 690 O O . PRO A 1 79 ? -12.067 -15.942 10.100 1.00 82.56 79 PRO A O 1
ATOM 693 N N . TYR A 1 80 ? -12.591 -15.031 12.085 1.00 84.94 80 TYR A N 1
ATOM 694 C CA . TYR A 1 80 ? -13.997 -14.718 11.806 1.00 84.94 80 TYR A CA 1
ATOM 695 C C . TYR A 1 80 ? -14.236 -13.255 11.399 1.00 84.94 80 TYR A C 1
ATOM 697 O O . TYR A 1 80 ? -15.346 -12.751 11.539 1.00 84.94 80 TYR A O 1
ATOM 705 N N . GLY A 1 81 ? -13.194 -12.544 10.964 1.00 82.81 81 GLY A N 1
ATOM 706 C CA . GLY A 1 81 ? -13.305 -11.171 10.466 1.00 82.81 81 GLY A CA 1
ATOM 707 C C . GLY A 1 81 ? -13.325 -10.094 11.549 1.00 82.81 81 GLY A C 1
ATOM 708 O O . GLY A 1 81 ? -13.163 -8.928 11.226 1.00 82.81 81 GLY A O 1
ATOM 709 N N . ALA A 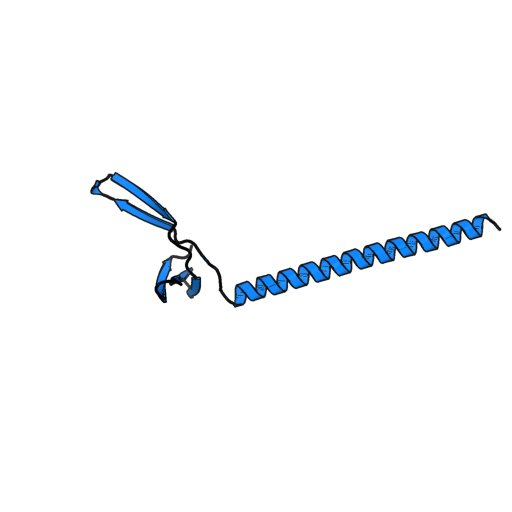1 82 ? -13.442 -10.431 12.837 1.00 87.69 82 ALA A N 1
ATOM 710 C CA . ALA A 1 82 ? -13.267 -9.437 13.896 1.00 87.69 82 ALA A CA 1
ATOM 711 C C . ALA A 1 82 ? -11.851 -8.833 13.861 1.00 87.69 82 ALA A C 1
ATOM 713 O O . ALA A 1 82 ? -10.868 -9.515 13.561 1.00 87.69 82 ALA A O 1
ATOM 714 N N . VAL A 1 83 ? -11.748 -7.553 14.195 1.00 87.94 83 VAL A N 1
ATOM 715 C CA . VAL A 1 83 ? -10.521 -6.761 14.142 1.00 87.94 83 VAL A CA 1
ATOM 716 C C . VAL A 1 83 ? -10.261 -6.127 15.501 1.00 87.94 83 VAL A C 1
A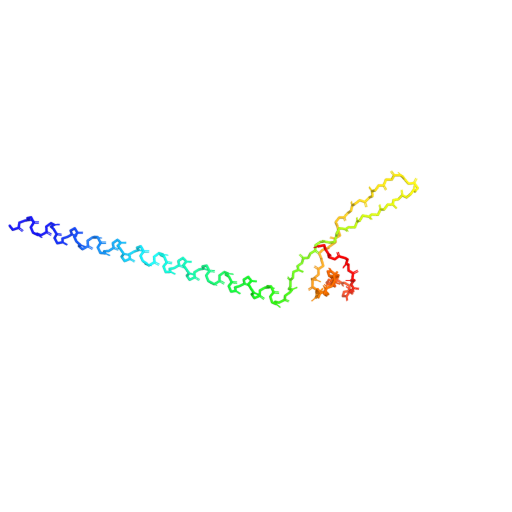TOM 718 O O . VAL A 1 83 ? -11.156 -5.553 16.110 1.00 87.94 83 VAL A O 1
ATOM 721 N N . GLU A 1 84 ? -9.018 -6.192 15.959 1.00 89.44 84 GLU A N 1
ATOM 722 C CA . GLU A 1 84 ? -8.533 -5.483 17.140 1.00 89.44 84 GLU A CA 1
ATOM 723 C C . GLU A 1 84 ? -7.892 -4.150 16.743 1.00 89.44 84 GLU A C 1
ATOM 725 O O . GLU A 1 84 ? -6.914 -4.111 15.988 1.00 89.44 84 GLU A O 1
ATOM 730 N N . LEU A 1 85 ? -8.428 -3.063 17.290 1.00 89.12 85 LEU A N 1
ATOM 731 C CA . LEU A 1 85 ? -7.955 -1.695 17.119 1.00 89.12 85 LEU A CA 1
ATOM 732 C C . LEU A 1 85 ? -7.389 -1.161 18.431 1.00 89.12 85 LEU A C 1
ATOM 734 O O . LEU A 1 85 ? -7.924 -1.437 19.501 1.00 89.12 85 LEU A O 1
ATOM 738 N N . ARG A 1 86 ? -6.338 -0.351 18.344 1.00 87.88 86 ARG A N 1
ATOM 739 C CA . ARG A 1 86 ? -5.726 0.345 19.475 1.00 87.88 86 ARG A CA 1
ATOM 740 C C . ARG A 1 86 ? -5.775 1.849 19.246 1.00 87.88 86 ARG A C 1
ATOM 742 O O . ARG A 1 86 ? -5.378 2.329 18.190 1.00 87.88 86 ARG A O 1
ATOM 749 N N . ASP A 1 87 ? -6.223 2.596 20.243 1.00 87.25 87 ASP A N 1
ATOM 750 C CA . ASP A 1 87 ? -6.101 4.054 20.250 1.00 87.25 87 ASP A CA 1
ATOM 751 C C . ASP A 1 87 ? -4.677 4.468 20.654 1.00 87.25 87 ASP A C 1
ATOM 753 O O . ASP A 1 87 ? -4.170 4.017 21.680 1.00 87.25 87 ASP A O 1
ATOM 757 N N . GLU A 1 88 ? -4.031 5.333 19.871 1.00 82.50 88 GLU A N 1
ATOM 758 C CA . GLU A 1 88 ? -2.697 5.867 20.188 1.00 82.50 88 GLU A CA 1
ATOM 759 C C . GLU A 1 88 ? -2.709 6.775 21.423 1.00 82.50 88 GLU A C 1
ATOM 761 O O . GLU A 1 88 ? -1.739 6.781 22.179 1.00 82.50 88 GLU A O 1
ATOM 766 N N . ALA A 1 89 ? -3.790 7.528 21.650 1.00 84.06 89 ALA A N 1
ATOM 767 C CA . ALA A 1 89 ? -3.839 8.519 22.723 1.00 84.06 89 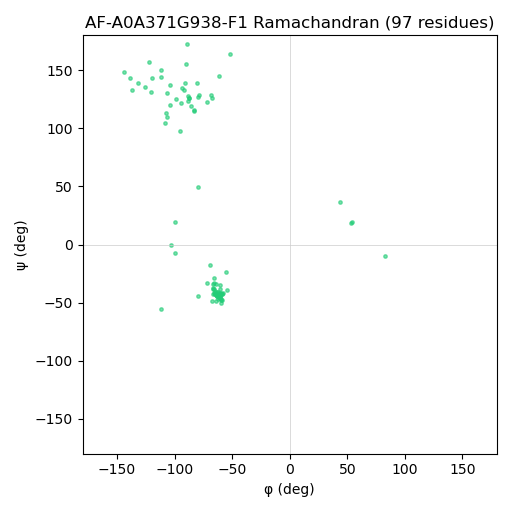ALA A CA 1
ATOM 768 C C . ALA A 1 89 ? -4.110 7.880 24.091 1.00 84.06 89 ALA A C 1
ATOM 770 O O . ALA A 1 89 ? -3.471 8.225 25.083 1.00 84.06 89 ALA A O 1
ATOM 771 N N . SER A 1 90 ? -5.063 6.946 24.149 1.00 83.88 90 SER A N 1
ATOM 772 C CA . SER A 1 90 ? -5.467 6.287 25.398 1.00 83.88 90 SER A CA 1
ATOM 773 C C . SER A 1 90 ? -4.853 4.899 25.601 1.00 83.88 90 SER A C 1
ATOM 775 O O . SER A 1 90 ? -5.041 4.303 26.662 1.00 83.88 90 SER A O 1
ATOM 777 N N . ASN A 1 91 ? -4.144 4.362 24.598 1.00 82.88 91 ASN A N 1
ATOM 778 C CA . ASN A 1 91 ? -3.635 2.984 24.553 1.00 82.88 91 ASN A CA 1
ATOM 779 C C . ASN A 1 91 ? -4.728 1.916 24.787 1.00 82.88 91 ASN A C 1
ATOM 781 O O . ASN A 1 91 ? -4.433 0.772 25.139 1.00 82.88 91 ASN A O 1
ATOM 785 N N . LYS A 1 92 ? -6.004 2.285 24.611 1.00 86.75 92 LYS A N 1
ATOM 786 C CA . LYS A 1 92 ? -7.152 1.401 24.802 1.00 86.75 92 LYS A CA 1
ATOM 787 C C . LYS A 1 92 ? -7.346 0.523 23.572 1.00 86.75 92 LYS A C 1
ATOM 789 O O . LYS A 1 92 ? -7.228 0.994 22.442 1.00 86.75 92 LYS A O 1
ATOM 794 N N . ILE A 1 93 ? -7.660 -0.747 23.809 1.00 88.69 93 ILE A N 1
ATOM 795 C CA 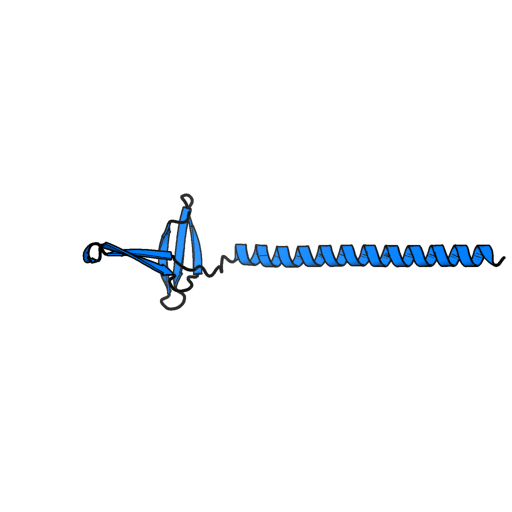. ILE A 1 93 ? -7.894 -1.744 22.764 1.00 88.69 93 ILE A CA 1
ATOM 796 C C . ILE A 1 93 ? -9.400 -1.989 22.639 1.00 88.69 93 ILE A C 1
ATOM 798 O O . ILE A 1 93 ? -10.107 -2.090 23.644 1.00 88.69 93 ILE A O 1
ATOM 802 N N . PHE A 1 94 ? -9.883 -2.075 21.405 1.00 86.94 94 PHE A N 1
ATOM 803 C CA . PHE A 1 94 ? -11.274 -2.327 21.057 1.00 86.94 94 PHE A CA 1
ATOM 804 C C . PHE A 1 94 ? -11.346 -3.433 20.011 1.00 86.94 94 PHE A C 1
ATOM 806 O O . PHE A 1 94 ? -10.567 -3.439 19.061 1.00 86.94 94 PHE A O 1
ATOM 813 N N . GLN A 1 95 ? -12.308 -4.338 20.156 1.00 89.31 95 GLN A N 1
ATOM 814 C CA . GLN A 1 95 ? -12.627 -5.315 19.125 1.00 89.31 95 GLN A CA 1
ATOM 815 C C . GLN A 1 95 ? -13.832 -4.813 18.330 1.00 89.31 95 GLN A C 1
ATOM 817 O O . GLN A 1 95 ? -14.870 -4.485 18.905 1.00 89.31 95 GLN A O 1
ATOM 822 N N . VAL A 1 96 ? -13.685 -4.729 17.014 1.00 86.62 96 VAL A N 1
ATOM 823 C CA . VAL A 1 96 ? -14.730 -4.294 16.086 1.00 86.62 96 VAL A CA 1
ATOM 824 C C . VAL A 1 96 ? -14.990 -5.384 15.059 1.00 86.62 96 VAL A C 1
ATOM 826 O O . VAL A 1 96 ? -14.139 -6.235 14.799 1.00 86.62 96 VAL A O 1
ATOM 829 N N . ASN A 1 97 ? -16.172 -5.366 14.456 1.00 84.88 97 ASN A N 1
ATOM 830 C CA . ASN A 1 97 ? -16.464 -6.253 13.338 1.00 84.88 97 ASN A CA 1
ATOM 831 C C . ASN A 1 97 ? -15.676 -5.767 12.115 1.00 84.88 97 ASN A C 1
ATOM 833 O O . ASN A 1 97 ? -15.824 -4.612 11.716 1.00 84.88 97 ASN A O 1
ATOM 837 N N . GLY A 1 98 ? -14.840 -6.626 11.535 1.00 76.69 98 GLY A N 1
ATOM 838 C CA . GLY A 1 98 ? -14.299 -6.421 10.195 1.00 76.69 98 GLY A CA 1
ATOM 839 C C . GLY A 1 98 ? -15.215 -7.091 9.178 1.00 76.69 98 GLY A C 1
ATOM 840 O O . GLY A 1 98 ? -15.765 -8.163 9.438 1.00 76.69 98 GLY A O 1
ATOM 841 N N . HIS A 1 99 ? -15.434 -6.399 8.065 1.00 67.00 99 HIS A N 1
ATOM 842 C CA . HIS A 1 99 ? -16.272 -6.854 6.962 1.00 67.00 99 HIS A CA 1
ATOM 843 C C . HIS A 1 99 ? -15.420 -7.446 5.843 1.00 67.00 99 HIS A C 1
ATOM 845 O O . HIS A 1 99 ? -14.318 -6.897 5.607 1.00 67.00 99 HIS A O 1
#

Organism: Mucuna pruriens (NCBI:txid157652)

Sequence (99 aa):
MVYDQARKERKLQLHKLEELRLKAYKNSRIYKQKVKQFHDHQILRKEFKVLLFNSILKFIAVKLCSRWENPFVFTNIFPYGAVELRDEASNKIFQVNGH

pLDDT: mean 86.25, std 8.84, range [61.53, 97.75]

Radius of gyration: 28.39 Å; Cα contacts (8 Å, |Δi|>4): 101; chains: 1; bounding box: 69×27×74 Å

Secondary structure (DSSP, 8-state):
-HHHHHHHHHHHHHHHHHHHHHHHHHHHHHHHHHHHHHHHHHHHHT--EEEEEEEEEEGGGTEEEEEEEEEEEEEEE-TTSEEEEEETTT--EEEEE--

Nearest PDB structures (foldseek):
  5zwx-assembly2_B  TM=5.877E-01  e=7.269E-01  Raphanus sativus
  7nzd-assembly1_AAA  TM=7.403E-01  e=9.153E+00  Homo sapiens
  6v3a-assembly1_O  TM=4.613E-01  e=2.910E+00  Acinetobacter baumannii AB0057
  7jsw-assembly1_p  TM=4.124E-01  e=3.704E+00  Escherichia coli K-12

Solvent-accessible surface area (backbone atoms only — not comparable to full-atom values): 5726 Å² total; per-residue (Å²): 117,70,70,61,53,57,52,51,52,51,54,52,52,50,51,53,53,52,52,54,50,52,50,51,52,52,51,52,52,52,49,53,50,51,53,48,53,53,50,54,49,48,60,74,66,35,76,46,73,43,66,46,78,45,74,48,74,38,78,93,68,79,40,77,48,75,44,77,48,72,70,23,35,45,73,46,78,46,100,83,37,37,30,34,34,28,34,82,88,77,68,46,74,47,81,45,86,45,132

Mean predicted aligned error: 11.0 Å